Protein AF-K1TZH5-F1 (afdb_monomer_lite)

Organism: NCBI:txid408170

InterPro domains:
  IPR043743 Family of unknown function DUF5688 [PF18941] (4-174)

Radius of gyration: 18.64 Å; chains: 1; bounding box: 43×29×53 Å

Foldseek 3Di:
DDLVVVQVVLVVVLCVVPVVLVPWDWDWDWDAALVRDIFIWIWTHDPPDPDTDIHRSVVLVVVCVVPVDSVVVSVVRVVRVVPDDPCVVVQADLLECVRQLLQKAKDKDFPSSCVVCPVFFQWDDDPRIIIWIKGWDAPDPVGIDIDTQTPVSCVSNVHDSVVSVVSNVVSVVVD

Structure (mmCIF, N/CA/C/O backbone):
data_AF-K1TZH5-F1
#
_entry.id   AF-K1TZH5-F1
#
loop_
_atom_site.group_PDB
_atom_site.id
_atom_site.type_symbol
_atom_site.label_atom_id
_atom_site.label_alt_id
_atom_site.label_comp_id
_atom_site.label_asym_id
_atom_site.label_entity_id
_atom_site.label_seq_id
_atom_site.pdbx_PDB_ins_code
_atom_site.Cartn_x
_atom_site.Cartn_y
_atom_site.Cartn_z
_atom_site.occupancy
_atom_site.B_iso_or_equiv
_atom_site.auth_seq_id
_atom_site.auth_comp_id
_atom_site.auth_asym_id
_atom_site.auth_atom_id
_atom_site.pdbx_PDB_model_num
ATOM 1 N N . MET A 1 1 ? 7.599 3.602 -28.522 1.00 91.00 1 MET A N 1
ATOM 2 C CA . MET A 1 1 ? 7.288 2.243 -28.017 1.00 91.00 1 MET A CA 1
ATOM 3 C C . MET A 1 1 ? 5.887 2.302 -27.434 1.00 91.00 1 MET A C 1
ATOM 5 O O . MET A 1 1 ? 5.560 3.337 -26.862 1.00 91.00 1 MET A O 1
ATOM 9 N N . ASP A 1 2 ? 5.017 1.305 -27.608 1.00 95.75 2 ASP A N 1
ATOM 10 C CA . ASP A 1 2 ? 3.694 1.379 -26.959 1.00 95.75 2 ASP A CA 1
ATOM 11 C C . ASP A 1 2 ? 3.778 1.083 -25.443 1.00 95.75 2 ASP A C 1
ATOM 13 O O . ASP A 1 2 ? 4.807 0.637 -24.936 1.00 95.75 2 ASP A O 1
ATOM 17 N N . LYS A 1 3 ? 2.712 1.361 -24.677 1.00 95.38 3 LYS A N 1
ATOM 18 C CA . LYS A 1 3 ? 2.725 1.159 -23.214 1.00 95.38 3 LYS A CA 1
ATOM 19 C C . LYS A 1 3 ? 2.897 -0.302 -22.797 1.00 95.38 3 LYS A C 1
ATOM 21 O O . LYS A 1 3 ? 3.431 -0.559 -21.723 1.00 95.38 3 LYS A O 1
ATOM 26 N N . ARG A 1 4 ? 2.412 -1.254 -23.594 1.00 96.25 4 ARG A N 1
ATOM 27 C CA . ARG A 1 4 ? 2.545 -2.681 -23.294 1.00 96.25 4 ARG A CA 1
ATOM 28 C C . ARG A 1 4 ? 3.981 -3.127 -23.544 1.00 96.25 4 ARG A C 1
ATOM 30 O O . ARG A 1 4 ? 4.551 -3.794 -22.691 1.00 96.25 4 ARG A O 1
ATOM 37 N N . GLU A 1 5 ? 4.562 -2.725 -24.669 1.00 97.50 5 GLU A N 1
ATOM 38 C CA . GLU A 1 5 ? 5.977 -2.949 -24.975 1.00 97.50 5 GLU A CA 1
ATOM 39 C C . GLU A 1 5 ? 6.874 -2.326 -23.900 1.00 97.50 5 GLU A C 1
ATOM 41 O O . GLU A 1 5 ? 7.795 -2.977 -23.418 1.00 97.50 5 GLU A O 1
ATOM 46 N N . PHE A 1 6 ? 6.554 -1.107 -23.454 1.00 98.19 6 PHE A N 1
ATOM 47 C CA . PHE A 1 6 ? 7.285 -0.447 -22.375 1.00 98.19 6 PHE A CA 1
ATOM 48 C C . PHE A 1 6 ? 7.158 -1.169 -21.038 1.00 98.19 6 PHE A C 1
ATOM 50 O O . PHE A 1 6 ? 8.132 -1.232 -20.302 1.00 98.19 6 PHE A O 1
ATOM 57 N N . PHE A 1 7 ? 5.988 -1.720 -20.704 1.00 98.19 7 PHE A N 1
ATOM 58 C CA . PHE A 1 7 ? 5.827 -2.501 -19.477 1.00 98.19 7 PHE A CA 1
ATOM 59 C C . PHE A 1 7 ? 6.745 -3.729 -19.460 1.00 98.19 7 PHE A C 1
ATOM 61 O O . PHE A 1 7 ? 7.414 -3.970 -18.459 1.00 98.19 7 PHE A O 1
ATOM 68 N N . GLU A 1 8 ? 6.793 -4.478 -20.564 1.00 98.00 8 GLU A N 1
ATOM 69 C CA . GLU A 1 8 ? 7.665 -5.651 -20.691 1.00 98.00 8 GLU A CA 1
ATOM 70 C C . GLU A 1 8 ? 9.143 -5.241 -20.656 1.00 98.00 8 GLU A C 1
ATOM 72 O O . GLU A 1 8 ? 9.909 -5.800 -19.880 1.00 98.00 8 GLU A O 1
ATOM 77 N N . PHE A 1 9 ? 9.518 -4.204 -21.412 1.00 98.06 9 PHE A N 1
ATOM 78 C CA . PHE A 1 9 ? 10.883 -3.678 -21.425 1.00 98.06 9 PHE A CA 1
ATOM 79 C C . PHE A 1 9 ? 11.328 -3.194 -20.039 1.00 98.06 9 PHE A C 1
ATOM 81 O O . PHE A 1 9 ? 12.377 -3.591 -19.546 1.00 98.06 9 PHE A O 1
ATOM 88 N N . LEU A 1 10 ? 10.497 -2.394 -19.366 1.00 98.38 10 LEU A N 1
ATOM 89 C CA . LEU A 1 10 ? 10.766 -1.911 -18.016 1.00 98.38 10 LEU A CA 1
ATOM 90 C C . LEU A 1 10 ? 10.888 -3.068 -17.017 1.00 98.38 10 LEU A C 1
ATOM 92 O O . LEU A 1 10 ? 11.746 -3.016 -16.143 1.00 98.38 10 LEU A O 1
ATOM 96 N N . ARG A 1 11 ? 10.047 -4.106 -17.121 1.00 98.06 11 ARG A N 1
ATOM 97 C CA . ARG A 1 11 ? 10.160 -5.294 -16.263 1.00 98.06 11 ARG A CA 1
ATOM 98 C C . ARG A 1 11 ? 11.524 -5.955 -16.431 1.00 98.06 11 ARG A C 1
ATOM 100 O O . ARG A 1 11 ? 12.163 -6.258 -15.428 1.00 98.06 11 ARG A O 1
ATOM 107 N N . ASP A 1 12 ? 11.948 -6.180 -17.668 1.00 98.12 12 ASP A N 1
ATOM 108 C CA . ASP A 1 12 ? 13.197 -6.882 -17.951 1.00 98.12 12 ASP A CA 1
ATOM 109 C C . ASP A 1 12 ? 14.406 -6.065 -17.447 1.00 98.12 12 ASP A C 1
ATOM 111 O O . ASP A 1 12 ? 15.263 -6.613 -16.756 1.00 98.12 12 ASP A O 1
ATOM 115 N N . GLU A 1 13 ? 14.404 -4.741 -17.642 1.00 98.44 13 GLU A N 1
ATOM 116 C CA . GLU A 1 13 ? 15.424 -3.820 -17.105 1.00 98.44 13 GLU A CA 1
ATOM 117 C C . GLU A 1 13 ? 15.443 -3.784 -15.564 1.00 98.44 13 GLU A C 1
ATOM 119 O O . GLU A 1 13 ? 16.504 -3.721 -14.940 1.00 98.44 13 GLU A O 1
ATOM 124 N N . ILE A 1 14 ? 14.270 -3.854 -14.919 1.00 98.12 14 ILE A N 1
ATOM 125 C CA . ILE A 1 14 ? 14.165 -3.959 -13.456 1.00 98.12 14 ILE A CA 1
ATOM 126 C C . ILE A 1 14 ? 14.800 -5.260 -12.961 1.00 98.12 14 ILE A C 1
ATOM 128 O O . ILE A 1 14 ? 15.533 -5.225 -11.975 1.00 98.12 14 ILE A O 1
ATOM 132 N N . ILE A 1 15 ? 14.516 -6.390 -13.614 1.00 98.06 15 ILE A N 1
ATOM 133 C CA . ILE A 1 15 ? 15.060 -7.699 -13.227 1.00 98.06 15 ILE A CA 1
ATOM 134 C C . ILE A 1 15 ? 16.573 -7.743 -13.466 1.00 98.06 15 ILE A C 1
ATOM 136 O O . ILE A 1 15 ? 17.300 -8.258 -12.621 1.00 98.06 15 ILE A O 1
ATOM 140 N N . GLU A 1 16 ? 17.069 -7.163 -14.561 1.00 98.19 16 GLU A N 1
ATOM 141 C CA . GLU A 1 16 ? 18.510 -7.065 -14.818 1.00 98.19 16 GLU A CA 1
ATOM 142 C C . GLU A 1 16 ? 19.226 -6.247 -13.731 1.00 98.19 16 GLU A C 1
ATOM 144 O O . GLU A 1 16 ? 20.274 -6.655 -13.224 1.00 98.19 16 GLU A O 1
ATOM 149 N N . ALA A 1 17 ? 18.645 -5.115 -13.325 1.00 97.81 17 ALA A N 1
ATOM 150 C CA . ALA A 1 17 ? 19.226 -4.242 -12.309 1.00 97.81 17 ALA A CA 1
ATOM 151 C C . ALA A 1 17 ? 19.051 -4.748 -10.863 1.00 97.81 17 ALA A C 1
ATOM 153 O O . ALA A 1 17 ? 19.860 -4.408 -9.994 1.00 97.81 17 ALA A O 1
ATOM 154 N N . MET A 1 18 ? 17.994 -5.519 -10.592 1.00 96.88 18 MET A N 1
ATOM 155 C CA . MET A 1 18 ? 17.642 -6.082 -9.281 1.00 96.88 18 MET A CA 1
ATOM 156 C C . MET A 1 18 ? 17.204 -7.553 -9.437 1.00 96.88 18 MET A C 1
ATOM 158 O O . MET A 1 18 ? 16.003 -7.849 -9.388 1.00 96.88 18 MET A O 1
ATOM 162 N N . PRO A 1 19 ? 18.154 -8.495 -9.617 1.00 96.31 19 PRO A N 1
ATOM 163 C CA . PRO A 1 19 ? 17.854 -9.908 -9.877 1.00 96.31 19 PRO A CA 1
ATOM 164 C C . PRO A 1 19 ? 17.007 -10.590 -8.796 1.00 96.31 19 PRO A C 1
ATOM 166 O O . PRO A 1 19 ? 16.293 -11.552 -9.068 1.00 96.31 19 PRO A O 1
ATOM 169 N N . GLU A 1 20 ? 17.015 -10.081 -7.563 1.00 94.00 20 GLU A N 1
ATOM 170 C CA . GLU A 1 20 ? 16.142 -10.547 -6.485 1.00 94.00 20 GLU A CA 1
ATOM 171 C C . GLU A 1 20 ? 14.637 -10.369 -6.773 1.00 94.00 20 GLU A C 1
ATOM 173 O O . GLU A 1 20 ? 13.806 -10.941 -6.064 1.00 94.00 20 GLU A O 1
ATOM 178 N N . LEU A 1 21 ? 14.275 -9.587 -7.798 1.00 95.00 21 LEU A N 1
ATOM 179 C CA . LEU A 1 21 ? 12.901 -9.369 -8.251 1.00 95.00 21 LEU A CA 1
ATOM 180 C C . LEU A 1 21 ? 12.459 -10.326 -9.367 1.00 95.00 21 LEU A C 1
ATOM 182 O O . LEU A 1 21 ? 11.318 -10.223 -9.807 1.00 95.00 21 LEU A O 1
ATOM 186 N N . GLU A 1 22 ? 13.291 -11.280 -9.795 1.00 94.94 22 GLU A N 1
ATOM 187 C CA . GLU A 1 22 ? 12.959 -12.233 -10.870 1.00 94.94 22 GLU A CA 1
ATOM 188 C C . GLU A 1 22 ? 11.646 -12.998 -10.613 1.00 94.94 22 GLU A C 1
ATOM 190 O O . GLU A 1 22 ? 10.850 -13.215 -11.523 1.00 94.94 22 GLU A O 1
ATOM 195 N N . ASN A 1 23 ? 11.376 -13.349 -9.350 1.00 94.00 23 ASN A N 1
ATOM 196 C CA . ASN A 1 23 ? 10.156 -14.053 -8.937 1.00 94.00 23 ASN A CA 1
ATOM 197 C C . ASN A 1 23 ? 9.039 -13.114 -8.441 1.00 94.00 23 ASN A C 1
ATOM 199 O O . ASN A 1 23 ? 8.037 -13.579 -7.889 1.00 94.00 23 ASN A O 1
ATOM 203 N N . ALA A 1 24 ? 9.204 -11.796 -8.580 1.00 95.62 24 ALA A N 1
ATOM 204 C CA . ALA A 1 24 ? 8.178 -10.839 -8.193 1.00 95.62 24 ALA A CA 1
ATOM 205 C C . ALA A 1 24 ? 7.028 -10.823 -9.211 1.00 95.62 24 ALA A C 1
ATOM 207 O O . ALA A 1 24 ? 7.205 -11.005 -10.414 1.00 95.62 24 ALA A O 1
ATOM 208 N N . GLN A 1 25 ? 5.820 -10.550 -8.728 1.00 95.88 25 GLN A N 1
ATOM 209 C CA . GLN A 1 25 ? 4.670 -10.307 -9.582 1.00 95.88 25 GLN A CA 1
ATOM 210 C C . GLN A 1 25 ? 4.654 -8.839 -10.019 1.00 95.88 25 GLN A C 1
ATOM 212 O O . GLN A 1 25 ? 4.494 -7.939 -9.191 1.00 95.88 25 GLN A O 1
ATOM 217 N N . PHE A 1 26 ? 4.744 -8.612 -11.326 1.00 96.44 26 PHE A N 1
ATOM 218 C CA . PHE A 1 26 ? 4.615 -7.293 -11.940 1.00 96.44 26 PHE A CA 1
ATOM 219 C C . PHE A 1 26 ? 3.213 -7.123 -12.511 1.00 96.44 26 PHE A C 1
ATOM 221 O O . PHE A 1 26 ? 2.746 -7.957 -13.286 1.00 96.44 26 PHE A O 1
ATOM 228 N N . PHE A 1 27 ? 2.534 -6.038 -12.150 1.00 95.50 27 PHE A N 1
ATOM 229 C CA . PHE A 1 27 ? 1.236 -5.705 -12.731 1.00 95.50 27 PHE A CA 1
ATOM 230 C C . PHE A 1 27 ? 0.932 -4.218 -12.598 1.00 95.50 27 PHE A C 1
ATOM 232 O O . PHE A 1 27 ? 1.420 -3.539 -11.691 1.00 95.50 27 PHE A O 1
ATOM 239 N N . THR A 1 28 ? 0.077 -3.717 -13.486 1.00 96.12 28 THR A N 1
ATOM 240 C CA . THR A 1 28 ? -0.500 -2.383 -13.354 1.00 96.12 28 THR A CA 1
ATOM 241 C C . THR A 1 28 ? -1.915 -2.461 -12.790 1.00 96.12 28 THR A C 1
ATOM 243 O O . THR A 1 28 ? -2.668 -3.393 -13.071 1.00 96.12 28 THR A O 1
ATOM 246 N N . ARG A 1 29 ? -2.286 -1.482 -11.966 1.00 92.19 29 ARG A N 1
ATOM 247 C CA . ARG A 1 29 ? -3.653 -1.311 -11.460 1.00 92.19 29 ARG A CA 1
ATOM 248 C C . ARG A 1 29 ? -4.088 0.131 -11.662 1.00 92.19 29 ARG A C 1
ATOM 250 O O . ARG A 1 29 ? -3.315 1.043 -11.386 1.00 92.19 29 ARG A O 1
ATOM 257 N N . GLU A 1 30 ? -5.322 0.340 -12.103 1.00 90.62 30 GLU A N 1
ATOM 258 C CA . GLU A 1 30 ? -5.920 1.675 -12.131 1.00 90.62 30 GLU A CA 1
ATOM 259 C C . GLU A 1 30 ? -6.075 2.222 -10.701 1.00 90.62 30 GLU A C 1
ATOM 261 O O . GLU A 1 30 ? -6.636 1.562 -9.823 1.00 90.62 30 GLU A O 1
ATOM 266 N N . VAL A 1 31 ? -5.578 3.434 -10.473 1.00 85.69 31 VAL A N 1
ATOM 267 C CA . VAL A 1 31 ? -5.717 4.184 -9.226 1.00 85.69 31 VAL A CA 1
ATOM 268 C C . VAL A 1 31 ? -6.479 5.469 -9.507 1.00 85.69 31 VAL A C 1
ATOM 270 O O . VAL A 1 31 ? -6.105 6.257 -10.380 1.00 85.69 31 VAL A O 1
ATOM 273 N N . LYS A 1 32 ? -7.533 5.693 -8.723 1.00 80.38 32 LYS A N 1
ATOM 274 C CA . LYS A 1 32 ? -8.308 6.933 -8.702 1.00 80.38 32 LYS A CA 1
ATOM 275 C C . LYS A 1 32 ? -7.837 7.767 -7.514 1.00 80.38 32 LYS A C 1
ATOM 277 O O . LYS A 1 32 ? -7.685 7.248 -6.416 1.00 80.38 32 LYS A O 1
ATOM 282 N N . LYS A 1 33 ? -7.527 9.040 -7.749 1.00 73.06 33 LYS A N 1
ATOM 283 C CA . LYS A 1 33 ? -7.187 10.019 -6.704 1.00 73.06 33 LYS A CA 1
ATOM 284 C C . LYS A 1 33 ? -8.366 10.958 -6.472 1.00 73.06 33 LYS A C 1
ATOM 286 O O . LYS A 1 33 ? -9.088 11.276 -7.416 1.00 73.06 33 LYS A O 1
ATOM 291 N N . ASP A 1 34 ? -8.448 11.511 -5.264 1.00 63.62 34 ASP A N 1
ATOM 292 C CA . ASP A 1 34 ? -9.490 12.434 -4.777 1.00 63.62 34 ASP A CA 1
ATOM 293 C C . ASP A 1 34 ? -9.776 13.645 -5.694 1.00 63.62 34 ASP A C 1
ATOM 295 O O . ASP A 1 34 ? -10.820 14.279 -5.593 1.00 63.62 34 ASP A O 1
ATOM 299 N N . ASN A 1 35 ? -8.856 14.002 -6.596 1.00 64.44 35 ASN A N 1
ATOM 300 C CA . ASN A 1 35 ? -9.002 15.096 -7.562 1.00 64.44 35 ASN A CA 1
ATOM 301 C C . ASN A 1 35 ? -9.460 14.633 -8.956 1.00 64.44 35 ASN A C 1
ATOM 303 O O . ASN A 1 35 ? -9.161 15.294 -9.952 1.00 64.44 35 ASN A O 1
ATOM 307 N N . ASN A 1 36 ? -10.150 13.493 -9.033 1.00 68.12 36 ASN A N 1
ATOM 308 C CA . ASN A 1 36 ? -10.641 12.892 -10.274 1.00 68.12 36 ASN A CA 1
ATOM 309 C C . ASN A 1 36 ? -9.528 12.500 -11.267 1.00 68.12 36 ASN A C 1
ATOM 311 O O . ASN A 1 36 ? -9.788 12.287 -12.452 1.00 68.12 36 ASN A O 1
ATOM 315 N N . ARG A 1 37 ? -8.273 12.413 -10.803 1.00 78.69 37 ARG A N 1
ATOM 316 C CA . ARG A 1 37 ? -7.162 11.919 -11.620 1.00 78.69 37 ARG A CA 1
ATOM 317 C C . ARG A 1 37 ? -7.144 10.402 -11.573 1.00 78.69 37 ARG A C 1
ATOM 319 O O . ARG A 1 37 ? -7.147 9.809 -10.497 1.00 78.69 37 ARG A O 1
ATOM 326 N N . VAL A 1 38 ? -7.065 9.806 -12.753 1.00 86.12 38 VAL A N 1
ATOM 327 C CA . VAL A 1 38 ? -6.891 8.369 -12.945 1.00 86.12 38 VAL A CA 1
ATOM 328 C C . VAL A 1 38 ? -5.493 8.139 -13.501 1.00 86.12 38 VAL A C 1
ATOM 330 O O . VAL A 1 38 ? -5.072 8.850 -14.415 1.00 86.12 38 VAL A O 1
ATOM 333 N N . TYR A 1 39 ? -4.761 7.192 -12.927 1.00 90.75 39 TYR A N 1
ATOM 334 C CA . TYR A 1 39 ? -3.472 6.746 -13.448 1.00 90.75 39 TYR A CA 1
ATOM 335 C C . TYR A 1 39 ? -3.282 5.254 -13.200 1.00 90.75 39 TYR A C 1
ATOM 337 O O . TYR A 1 39 ? -3.930 4.669 -12.335 1.00 90.75 39 TYR A O 1
ATOM 345 N N . HIS A 1 40 ? -2.369 4.638 -13.936 1.00 94.75 40 HIS A N 1
ATOM 346 C CA . HIS A 1 40 ? -1.975 3.256 -13.708 1.00 94.75 40 HIS A CA 1
ATOM 347 C C . HIS A 1 40 ? -0.798 3.216 -12.742 1.00 94.75 40 HIS A C 1
ATOM 349 O O . HIS A 1 40 ? 0.234 3.845 -12.972 1.00 94.75 40 HIS A O 1
ATOM 355 N N . ALA A 1 41 ? -0.941 2.476 -11.652 1.00 95.56 41 ALA A N 1
ATOM 356 C CA . ALA A 1 41 ? 0.138 2.203 -10.725 1.00 95.56 41 ALA A CA 1
ATOM 357 C C . ALA A 1 41 ? 0.837 0.896 -11.104 1.00 95.56 41 ALA A C 1
ATOM 359 O O . ALA A 1 41 ? 0.178 -0.140 -11.181 1.00 95.56 41 ALA A O 1
ATOM 360 N N . LEU A 1 42 ? 2.150 0.937 -11.320 1.00 97.56 42 LEU A N 1
ATOM 361 C CA . LEU A 1 42 ? 3.015 -0.235 -11.392 1.00 97.56 42 LEU A CA 1
ATOM 362 C C . LEU A 1 42 ? 3.230 -0.774 -9.977 1.00 97.56 42 LEU A C 1
ATOM 364 O O . LEU A 1 42 ? 3.680 -0.041 -9.098 1.00 97.56 42 LEU A O 1
ATOM 368 N N . ASN A 1 43 ? 2.933 -2.054 -9.782 1.00 95.06 43 ASN A N 1
ATOM 369 C CA . ASN A 1 43 ? 3.149 -2.777 -8.536 1.00 95.06 43 ASN A CA 1
ATOM 370 C C . ASN A 1 43 ? 4.137 -3.917 -8.783 1.00 95.06 43 ASN A C 1
ATOM 372 O O . ASN A 1 43 ? 4.028 -4.620 -9.791 1.00 95.06 43 ASN A O 1
ATOM 376 N N . ILE A 1 44 ? 5.078 -4.090 -7.852 1.00 96.06 44 ILE A N 1
ATOM 377 C CA . ILE A 1 44 ? 6.156 -5.082 -7.941 1.00 96.06 44 ILE A CA 1
ATOM 378 C C . ILE A 1 44 ? 6.151 -5.913 -6.657 1.00 96.06 44 ILE A C 1
ATOM 380 O O . ILE A 1 44 ? 6.816 -5.588 -5.669 1.00 96.06 44 ILE A O 1
ATOM 384 N N . LYS A 1 45 ? 5.321 -6.956 -6.623 1.00 92.88 45 LYS A N 1
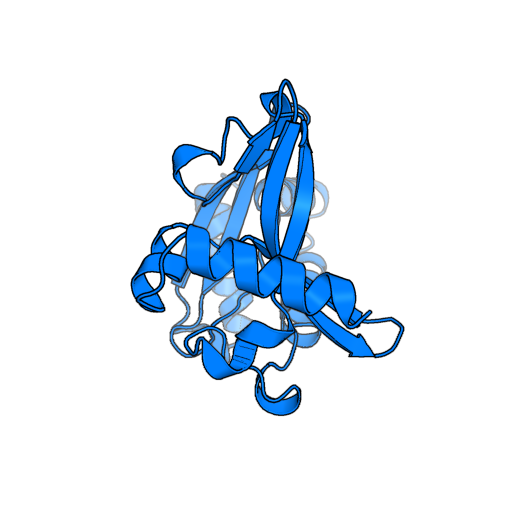ATOM 385 C CA . LYS A 1 45 ? 5.010 -7.688 -5.392 1.00 92.88 45 LYS A CA 1
ATOM 386 C C . LYS A 1 45 ? 5.887 -8.925 -5.233 1.00 92.88 45 LYS A C 1
ATOM 388 O O . LYS A 1 45 ? 5.781 -9.868 -6.010 1.00 92.88 45 LYS A O 1
ATOM 393 N N . ARG A 1 46 ? 6.683 -8.952 -4.167 1.00 91.56 46 ARG A N 1
ATOM 394 C CA . ARG A 1 46 ? 7.401 -10.146 -3.707 1.00 91.56 46 ARG A CA 1
ATOM 395 C C . ARG A 1 46 ? 6.496 -10.969 -2.776 1.00 91.56 46 ARG A C 1
ATOM 397 O O . ARG A 1 46 ? 5.957 -10.380 -1.839 1.00 91.56 46 ARG A O 1
ATOM 404 N N . PRO A 1 47 ? 6.286 -12.277 -3.009 1.00 85.62 47 PRO A N 1
ATOM 405 C CA . PRO A 1 47 ? 5.405 -13.107 -2.177 1.00 85.62 47 PRO A CA 1
ATOM 406 C C . PRO A 1 47 ? 5.743 -13.108 -0.678 1.00 85.62 47 PRO A C 1
ATOM 408 O O . PRO A 1 47 ? 4.856 -13.242 0.159 1.00 85.62 47 PRO A O 1
ATOM 411 N N . GLU A 1 48 ? 7.018 -12.954 -0.345 1.00 85.94 48 GLU A N 1
ATOM 412 C CA . GLU A 1 48 ? 7.566 -12.958 1.010 1.00 85.94 48 GLU A CA 1
ATOM 413 C C . GLU A 1 48 ? 7.487 -11.601 1.724 1.00 85.94 48 GLU A C 1
ATOM 415 O O . GLU A 1 48 ? 7.740 -11.537 2.927 1.00 85.94 48 GLU A O 1
ATOM 420 N N . LEU A 1 49 ? 7.160 -10.517 1.010 1.00 85.31 49 LEU A N 1
ATOM 421 C CA . LEU A 1 49 ? 7.036 -9.184 1.593 1.00 85.31 49 LEU A CA 1
ATOM 422 C C . LEU A 1 49 ? 5.566 -8.796 1.756 1.00 85.31 49 LEU A C 1
ATOM 424 O O . LEU A 1 49 ? 4.776 -8.844 0.814 1.00 85.31 49 LEU A O 1
ATOM 428 N N . SER A 1 50 ? 5.213 -8.317 2.949 1.00 85.12 50 SER A N 1
ATOM 429 C CA . SER A 1 50 ? 3.874 -7.777 3.227 1.00 85.12 50 SER A CA 1
ATOM 430 C C . SER A 1 50 ? 3.625 -6.416 2.569 1.00 85.12 50 SER A C 1
ATOM 432 O O . SER A 1 50 ? 2.480 -5.983 2.462 1.00 85.12 50 SER A O 1
ATOM 434 N N . ILE A 1 51 ? 4.686 -5.732 2.140 1.00 88.12 51 ILE A N 1
ATOM 435 C CA . ILE A 1 51 ? 4.644 -4.401 1.535 1.00 88.12 51 ILE A CA 1
ATOM 436 C C . ILE A 1 51 ? 5.488 -4.367 0.265 1.00 88.12 51 ILE A C 1
ATOM 438 O O . ILE A 1 51 ? 6.437 -5.132 0.103 1.00 88.12 51 ILE A O 1
ATOM 442 N N . SER A 1 52 ? 5.125 -3.468 -0.639 1.00 89.19 52 SER A N 1
ATOM 443 C CA . SER A 1 52 ? 5.798 -3.269 -1.915 1.00 89.19 52 SER A CA 1
ATOM 444 C C . SER A 1 52 ? 5.637 -1.807 -2.331 1.00 89.19 52 SER A C 1
ATOM 446 O O . SER A 1 52 ? 4.587 -1.214 -2.047 1.00 89.19 52 SER A O 1
ATOM 448 N N . PRO A 1 53 ? 6.648 -1.202 -2.977 1.00 89.38 53 PRO A N 1
ATOM 449 C CA . PRO A 1 53 ? 6.509 0.139 -3.504 1.00 89.38 53 PRO A CA 1
ATOM 450 C C . PRO A 1 53 ? 5.567 0.135 -4.716 1.00 89.38 53 PRO A C 1
ATOM 452 O O . PRO A 1 53 ? 5.461 -0.839 -5.464 1.00 89.38 53 PRO A O 1
ATOM 455 N N . SER A 1 54 ? 4.883 1.258 -4.918 1.00 9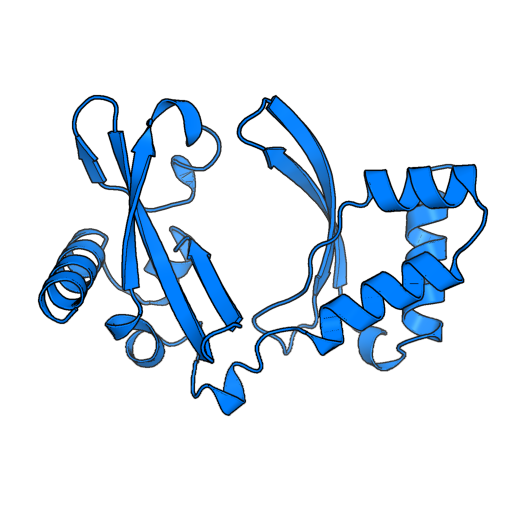1.06 54 SER A N 1
ATOM 456 C CA . SER A 1 54 ? 3.974 1.455 -6.045 1.00 91.06 54 SER A CA 1
ATOM 457 C C . SER A 1 54 ? 4.345 2.733 -6.782 1.00 91.06 54 SER A C 1
ATOM 459 O O . SER A 1 54 ? 4.538 3.781 -6.161 1.00 91.06 54 SER A O 1
ATOM 461 N N . TYR A 1 55 ? 4.444 2.658 -8.106 1.00 95.38 55 TYR A N 1
ATOM 462 C CA . TYR A 1 55 ? 4.936 3.756 -8.941 1.00 95.38 55 TYR A CA 1
ATOM 463 C C . TYR A 1 55 ? 3.871 4.184 -9.938 1.00 95.38 55 TYR A C 1
ATOM 465 O O . TYR A 1 55 ? 3.121 3.359 -10.444 1.00 95.38 55 TYR A O 1
ATOM 473 N N . ASN A 1 56 ? 3.804 5.469 -10.276 1.00 95.56 56 ASN A N 1
ATOM 474 C CA . ASN A 1 56 ? 2.917 5.928 -11.343 1.00 95.56 56 ASN A CA 1
ATOM 475 C C . ASN A 1 56 ? 3.478 5.495 -12.708 1.00 95.56 56 ASN A C 1
ATOM 477 O O . ASN A 1 56 ? 4.351 6.162 -13.259 1.00 95.56 56 ASN A O 1
ATOM 481 N N . PHE A 1 57 ? 2.962 4.392 -13.247 1.00 97.88 57 PHE A N 1
ATOM 482 C CA . PHE A 1 57 ? 3.396 3.802 -14.511 1.00 97.88 57 PHE A CA 1
ATOM 483 C C . PHE A 1 57 ? 3.242 4.772 -15.683 1.00 97.88 57 PHE A C 1
ATOM 485 O O . PHE A 1 57 ? 4.135 4.879 -16.518 1.00 97.88 57 PHE A O 1
ATOM 492 N N . ASP A 1 58 ? 2.141 5.528 -15.713 1.00 96.50 58 ASP A N 1
ATOM 493 C CA . ASP A 1 58 ? 1.898 6.508 -16.770 1.00 96.50 58 ASP A CA 1
ATOM 494 C C . ASP A 1 58 ? 2.964 7.613 -16.761 1.00 96.50 58 ASP A C 1
ATOM 496 O O . ASP A 1 58 ? 3.410 8.055 -17.818 1.00 96.50 58 ASP A O 1
ATOM 500 N N . SER A 1 59 ? 3.415 8.033 -15.575 1.00 96.31 59 SER A N 1
ATOM 501 C CA . SER A 1 59 ? 4.522 8.983 -15.440 1.00 96.31 59 SER A CA 1
ATOM 502 C C . SER A 1 59 ? 5.863 8.393 -15.871 1.00 96.31 59 SER A C 1
ATOM 504 O O . SER A 1 59 ? 6.605 9.088 -16.557 1.00 96.31 59 SER A O 1
ATOM 506 N N . LEU A 1 60 ? 6.161 7.138 -15.514 1.00 97.94 60 LEU A N 1
ATOM 507 C CA . LEU A 1 60 ? 7.396 6.469 -15.946 1.00 97.94 60 LEU A CA 1
ATOM 508 C C . LEU A 1 60 ? 7.462 6.357 -17.474 1.00 97.94 60 LEU A C 1
ATOM 510 O O . LEU A 1 60 ? 8.477 6.697 -18.073 1.00 97.94 60 LEU A O 1
ATOM 514 N N . TYR A 1 61 ? 6.357 5.950 -18.102 1.00 98.12 61 TYR A N 1
ATOM 515 C CA . TYR A 1 61 ? 6.254 5.854 -19.557 1.00 98.12 61 TYR A CA 1
ATOM 516 C C . TYR A 1 61 ? 6.466 7.207 -20.241 1.00 98.12 61 TYR A C 1
ATOM 518 O O . TYR A 1 61 ? 7.273 7.322 -21.160 1.00 98.12 61 TYR A O 1
ATOM 526 N N . ASN A 1 62 ? 5.777 8.251 -19.769 1.00 97.06 62 ASN A N 1
ATOM 527 C CA . ASN A 1 62 ? 5.907 9.590 -20.343 1.00 97.06 62 ASN A CA 1
ATOM 528 C C . ASN A 1 62 ? 7.322 10.159 -20.175 1.00 97.06 62 ASN A C 1
ATOM 530 O O . ASN A 1 62 ? 7.798 10.880 -21.051 1.00 97.06 62 ASN A O 1
ATOM 534 N N . GLU A 1 63 ? 7.984 9.862 -19.055 1.00 97.31 63 GLU A N 1
ATOM 535 C CA . GLU A 1 63 ? 9.367 10.272 -18.827 1.00 97.31 63 GLU A CA 1
ATOM 536 C C . GLU A 1 63 ? 10.311 9.567 -19.802 1.00 97.31 63 GLU A C 1
ATOM 538 O O . GLU A 1 63 ? 11.098 10.239 -20.466 1.00 97.31 63 GLU A O 1
ATOM 543 N N . TYR A 1 64 ? 10.166 8.250 -19.968 1.00 97.94 64 TYR A N 1
ATOM 544 C CA . TYR A 1 64 ? 10.964 7.481 -20.919 1.00 97.94 64 TYR A CA 1
ATOM 545 C C . TYR A 1 64 ? 10.767 7.951 -22.364 1.00 97.94 64 TYR A C 1
ATOM 547 O O . TYR A 1 64 ? 11.744 8.186 -23.064 1.00 97.94 64 TYR A O 1
ATOM 555 N N . GLU A 1 65 ? 9.530 8.163 -22.817 1.00 97.56 65 GLU A N 1
ATOM 556 C CA . GLU A 1 65 ? 9.271 8.659 -24.180 1.00 97.56 65 GLU A CA 1
ATOM 557 C C . GLU A 1 65 ? 9.862 10.063 -24.409 1.00 97.56 65 GLU A C 1
ATOM 559 O O . GLU A 1 65 ? 10.211 10.421 -25.535 1.00 97.56 65 GLU A O 1
ATOM 564 N N . ARG A 1 66 ? 10.012 10.865 -23.346 1.00 97.31 66 ARG A N 1
ATOM 565 C CA . ARG A 1 66 ? 10.598 12.209 -23.417 1.00 97.31 66 ARG A CA 1
ATOM 566 C C . ARG A 1 66 ? 12.127 12.200 -23.411 1.00 97.31 66 ARG A C 1
ATOM 568 O O . ARG A 1 66 ? 12.725 13.049 -24.071 1.00 97.31 66 ARG A O 1
ATOM 575 N N . THR A 1 67 ? 12.757 11.332 -22.621 1.00 97.62 67 THR A N 1
ATOM 576 C CA . THR A 1 67 ? 14.207 11.387 -22.350 1.00 97.62 67 THR A CA 1
ATOM 577 C C . THR A 1 67 ? 14.991 10.206 -22.907 1.00 97.62 67 THR A C 1
ATOM 579 O O . THR A 1 67 ? 16.188 10.341 -23.146 1.00 97.62 67 THR A O 1
ATOM 582 N N . GLY A 1 68 ? 14.345 9.056 -23.092 1.00 96.56 68 GLY A N 1
ATOM 583 C CA . GLY A 1 68 ? 14.987 7.769 -23.354 1.00 96.56 68 GLY A CA 1
ATOM 584 C C . GLY A 1 68 ? 15.809 7.230 -22.176 1.00 96.56 68 GLY A C 1
ATOM 585 O O . GLY A 1 68 ? 16.514 6.237 -22.337 1.00 96.56 68 GLY A O 1
ATOM 586 N N . ASP A 1 69 ? 15.756 7.870 -21.003 1.00 96.75 69 ASP A N 1
ATOM 587 C CA . ASP A 1 69 ? 16.635 7.569 -19.872 1.00 96.75 69 ASP A CA 1
ATOM 588 C C . ASP A 1 69 ? 16.031 6.502 -18.948 1.00 96.75 69 ASP A C 1
ATOM 590 O O . ASP A 1 69 ? 15.339 6.799 -17.970 1.00 96.75 69 ASP A O 1
ATOM 594 N N . MET A 1 70 ? 16.316 5.237 -19.264 1.00 97.69 70 MET A N 1
ATOM 595 C CA . MET A 1 70 ? 15.929 4.106 -18.418 1.00 97.69 70 MET A CA 1
ATOM 596 C C . MET A 1 70 ? 16.700 4.084 -17.089 1.00 97.69 70 MET A C 1
ATOM 598 O O . MET A 1 70 ? 16.144 3.701 -16.062 1.00 97.69 70 MET A O 1
ATOM 602 N N . TYR A 1 71 ? 17.946 4.565 -17.056 1.00 97.69 71 TYR A N 1
ATOM 603 C CA . TYR A 1 71 ? 18.777 4.533 -15.851 1.00 97.69 71 TYR A CA 1
ATOM 604 C C . TYR A 1 71 ? 18.160 5.347 -14.706 1.00 97.69 71 TYR A C 1
ATOM 606 O O . TYR A 1 71 ? 18.125 4.890 -13.558 1.00 97.69 71 TYR A O 1
ATOM 614 N N . THR A 1 72 ? 17.623 6.532 -15.010 1.00 97.44 72 THR A N 1
ATOM 615 C CA . THR A 1 72 ? 16.918 7.360 -14.018 1.00 97.44 72 THR A CA 1
ATOM 616 C C . THR A 1 72 ? 15.654 6.667 -13.498 1.00 97.44 72 THR A C 1
ATOM 618 O O . THR A 1 72 ? 15.390 6.692 -12.293 1.00 97.44 72 THR A O 1
ATOM 621 N N . ILE A 1 73 ? 14.895 5.995 -14.370 1.00 98.38 73 ILE A N 1
ATOM 622 C CA . ILE A 1 73 ? 13.694 5.238 -13.983 1.00 98.38 73 ILE A CA 1
ATOM 623 C C . ILE A 1 73 ? 14.059 4.066 -13.064 1.00 98.38 73 ILE A C 1
ATOM 625 O O . ILE A 1 73 ? 13.461 3.914 -11.999 1.00 98.38 73 ILE A O 1
ATOM 629 N N . ILE A 1 74 ? 15.073 3.278 -13.420 1.00 98.31 74 ILE A N 1
ATOM 630 C CA . ILE A 1 74 ? 15.550 2.158 -12.600 1.00 98.31 74 ILE A CA 1
ATOM 631 C C . ILE A 1 74 ? 16.088 2.646 -11.252 1.00 98.31 74 ILE A C 1
ATOM 633 O O . ILE A 1 74 ? 15.778 2.056 -10.216 1.00 98.31 74 ILE A O 1
ATOM 637 N N . SER A 1 75 ? 16.822 3.761 -11.235 1.00 97.69 75 SER A N 1
ATOM 638 C CA . SER A 1 75 ? 17.327 4.370 -9.998 1.00 97.69 75 SER A CA 1
ATOM 639 C C . SER A 1 75 ? 16.193 4.791 -9.057 1.00 97.69 75 SER A C 1
ATOM 641 O O . SER A 1 75 ? 16.268 4.547 -7.851 1.00 97.69 75 SER A O 1
ATOM 643 N N . LEU A 1 76 ? 15.111 5.367 -9.596 1.00 97.38 76 LEU A N 1
ATOM 644 C CA . LEU A 1 76 ? 13.907 5.696 -8.828 1.00 97.38 76 LEU A CA 1
ATOM 645 C C . LEU A 1 76 ? 13.253 4.440 -8.238 1.00 97.38 76 LEU A C 1
ATOM 647 O O . LEU A 1 76 ? 12.844 4.441 -7.075 1.00 97.38 76 LEU A O 1
ATOM 651 N N . ILE A 1 77 ? 13.157 3.366 -9.024 1.00 97.00 77 ILE A N 1
ATOM 652 C CA . ILE A 1 77 ? 12.559 2.112 -8.562 1.00 97.00 77 ILE A CA 1
ATOM 653 C C . ILE A 1 77 ? 13.399 1.513 -7.436 1.00 97.00 77 ILE A C 1
ATOM 655 O O . ILE A 1 77 ? 12.864 1.260 -6.357 1.00 97.00 77 ILE A O 1
ATOM 659 N N . LYS A 1 78 ? 14.713 1.387 -7.631 1.00 96.06 78 LYS A N 1
ATOM 660 C CA . LYS A 1 78 ? 15.638 0.888 -6.609 1.00 96.06 78 LYS A CA 1
ATOM 661 C C . LYS A 1 78 ? 15.538 1.683 -5.308 1.00 96.06 78 LYS A C 1
ATOM 663 O O . LYS A 1 78 ? 15.377 1.096 -4.241 1.00 96.06 78 LYS A O 1
ATOM 668 N N . SER A 1 79 ? 15.522 3.013 -5.409 1.00 95.25 79 SER A N 1
ATOM 669 C CA . SER A 1 79 ? 15.349 3.891 -4.250 1.00 95.25 79 SER A CA 1
ATOM 670 C C . SER A 1 79 ? 14.051 3.595 -3.490 1.00 95.25 79 SER A C 1
ATOM 672 O O . SER A 1 79 ? 14.053 3.557 -2.262 1.00 95.25 79 SER A O 1
ATOM 674 N N . GLY A 1 80 ? 12.950 3.312 -4.192 1.00 92.56 80 GLY A N 1
ATOM 675 C CA . GLY A 1 80 ? 11.688 2.933 -3.553 1.00 92.56 80 GLY A CA 1
ATOM 676 C C . GLY A 1 80 ? 11.781 1.648 -2.722 1.00 92.56 80 GLY A C 1
ATOM 677 O O . GLY A 1 80 ? 11.178 1.586 -1.655 1.00 92.56 80 GLY A O 1
ATOM 678 N N . PHE A 1 81 ? 12.561 0.655 -3.162 1.00 91.94 81 PHE A N 1
ATOM 679 C CA . PHE A 1 81 ? 12.805 -0.564 -2.384 1.00 91.94 81 PHE A CA 1
ATOM 680 C C . PHE A 1 81 ? 13.732 -0.325 -1.186 1.00 91.94 81 PHE A C 1
ATOM 682 O O . PHE A 1 81 ? 13.476 -0.858 -0.109 1.00 91.94 81 PHE A O 1
ATOM 689 N N . GLU A 1 82 ? 14.772 0.496 -1.351 1.00 90.50 82 GLU A N 1
ATOM 690 C CA . GLU A 1 82 ? 15.731 0.835 -0.287 1.00 90.50 82 GLU A CA 1
ATOM 691 C C . GLU A 1 82 ? 15.086 1.607 0.875 1.00 90.50 82 GLU A C 1
ATOM 693 O O . GLU A 1 82 ? 15.486 1.434 2.025 1.00 90.50 82 GLU A O 1
ATOM 698 N N . HIS A 1 83 ? 14.072 2.429 0.586 1.00 87.88 83 HIS A N 1
ATOM 699 C CA . HIS A 1 83 ? 13.380 3.264 1.576 1.00 87.88 83 HIS A CA 1
ATOM 700 C C . HIS A 1 83 ? 12.067 2.655 2.089 1.00 87.88 83 HIS A C 1
ATOM 702 O O . HIS A 1 83 ? 11.295 3.334 2.769 1.00 87.88 83 HIS A O 1
ATOM 708 N N . MET A 1 84 ? 11.775 1.388 1.775 1.00 88.19 84 MET A N 1
ATOM 709 C CA . MET A 1 84 ? 10.629 0.714 2.382 1.00 88.19 84 MET A CA 1
ATOM 710 C C . MET A 1 84 ? 10.817 0.552 3.896 1.00 88.19 84 MET A C 1
ATOM 712 O O . MET A 1 84 ? 11.933 0.291 4.355 1.00 88.19 84 MET A O 1
ATOM 716 N N . PRO A 1 85 ? 9.730 0.612 4.689 1.00 87.50 85 PRO A N 1
ATOM 717 C CA . PRO A 1 85 ? 9.826 0.324 6.109 1.00 87.50 85 PRO A CA 1
ATOM 718 C C . PRO A 1 85 ? 10.283 -1.118 6.325 1.00 87.50 85 PRO A C 1
ATOM 720 O O . PRO A 1 85 ? 9.658 -2.071 5.854 1.00 87.50 85 PRO A O 1
ATOM 723 N N . ASN A 1 86 ? 11.353 -1.295 7.098 1.00 87.12 86 ASN A N 1
ATOM 724 C CA . ASN A 1 86 ? 11.758 -2.616 7.553 1.00 87.12 86 ASN A CA 1
ATOM 725 C C . ASN A 1 86 ? 10.854 -3.046 8.717 1.00 87.12 86 ASN A C 1
ATOM 727 O O . ASN A 1 86 ? 11.185 -2.859 9.887 1.00 87.12 86 ASN A O 1
ATOM 731 N N . LEU A 1 87 ? 9.697 -3.626 8.389 1.00 89.00 87 LEU A N 1
ATOM 732 C CA . LEU A 1 87 ? 8.694 -4.029 9.380 1.00 89.00 87 LEU A CA 1
ATOM 733 C C . LEU A 1 87 ? 9.263 -4.987 10.439 1.00 89.00 87 LEU A C 1
ATOM 735 O O . LEU A 1 87 ? 8.864 -4.925 11.597 1.00 89.00 87 LEU A O 1
ATOM 739 N N . ARG A 1 88 ? 10.252 -5.817 10.079 1.00 86.75 88 ARG A N 1
ATOM 740 C CA . ARG A 1 88 ? 10.923 -6.720 11.022 1.00 86.75 88 ARG A CA 1
ATOM 741 C C . ARG A 1 88 ? 11.757 -5.960 12.053 1.00 86.75 88 ARG A C 1
ATOM 743 O O . ARG A 1 88 ? 11.681 -6.287 13.231 1.00 86.75 88 ARG A O 1
ATOM 750 N N . GLU A 1 89 ? 12.533 -4.961 11.632 1.00 87.75 89 GLU A N 1
ATOM 751 C CA . GLU A 1 89 ? 13.269 -4.077 12.556 1.00 87.75 89 GLU A CA 1
ATOM 752 C C . GLU A 1 89 ? 12.323 -3.286 13.463 1.00 87.75 89 GLU A C 1
ATOM 754 O O . GLU A 1 89 ? 12.650 -3.024 14.616 1.00 87.75 89 GLU A O 1
ATOM 759 N N . MET A 1 90 ? 11.141 -2.939 12.952 1.00 88.12 90 MET A N 1
ATOM 760 C CA . MET A 1 90 ? 10.107 -2.225 13.701 1.00 88.12 90 MET A CA 1
ATOM 761 C C . MET A 1 90 ? 9.275 -3.141 14.612 1.00 88.12 90 MET A C 1
ATOM 763 O O . MET A 1 90 ? 8.416 -2.643 15.331 1.00 88.12 90 MET A O 1
ATOM 767 N N . ASN A 1 91 ? 9.518 -4.458 14.592 1.00 89.25 91 ASN A N 1
ATOM 768 C CA . ASN A 1 91 ? 8.713 -5.468 15.283 1.00 89.25 91 ASN A CA 1
ATOM 769 C C . ASN A 1 91 ? 7.211 -5.388 14.933 1.00 89.25 91 ASN A C 1
ATOM 771 O O . ASN A 1 91 ? 6.350 -5.540 15.795 1.00 89.25 91 ASN A O 1
ATOM 775 N N . ILE A 1 92 ? 6.912 -5.130 13.657 1.00 91.06 92 ILE A N 1
ATOM 776 C CA . ILE A 1 92 ? 5.559 -5.025 13.110 1.00 91.06 92 ILE A CA 1
ATOM 777 C C . ILE A 1 92 ? 5.285 -6.226 12.211 1.00 91.06 92 ILE A C 1
ATOM 779 O O . ILE A 1 92 ? 5.973 -6.459 11.215 1.00 91.06 92 ILE A O 1
ATOM 783 N N . ASN A 1 93 ? 4.216 -6.948 12.514 1.00 92.31 93 ASN A N 1
ATOM 784 C CA . ASN A 1 93 ? 3.640 -7.966 11.658 1.00 92.31 93 ASN A CA 1
ATOM 785 C C . ASN A 1 93 ? 2.234 -7.534 11.231 1.00 92.31 93 ASN A C 1
ATOM 787 O O . ASN A 1 93 ? 1.275 -7.669 11.979 1.00 92.31 93 ASN A O 1
ATOM 791 N N . LEU A 1 94 ? 2.099 -7.057 9.991 1.00 91.50 94 LEU A N 1
ATOM 792 C CA . LEU A 1 94 ? 0.812 -6.606 9.447 1.00 91.50 94 LEU A CA 1
ATOM 793 C C . LEU A 1 94 ? -0.246 -7.718 9.343 1.00 91.50 94 LEU A C 1
ATOM 795 O O . LEU A 1 94 ? -1.416 -7.406 9.155 1.00 91.50 94 LEU A O 1
ATOM 799 N N . ASN A 1 95 ? 0.132 -8.993 9.448 1.00 90.00 95 ASN A N 1
ATOM 800 C CA . ASN A 1 95 ? -0.811 -10.115 9.422 1.00 90.00 95 ASN A CA 1
ATOM 801 C C . ASN A 1 95 ? -1.264 -10.547 10.826 1.00 90.00 95 ASN A C 1
ATOM 803 O O . ASN A 1 95 ? -2.038 -11.491 10.944 1.00 90.00 95 ASN A O 1
ATOM 807 N N . ASP A 1 96 ? -0.772 -9.888 11.873 1.00 93.88 96 ASP A N 1
ATOM 808 C CA . ASP A 1 96 ? -1.062 -10.210 13.265 1.00 93.88 96 ASP A CA 1
ATOM 809 C C . ASP A 1 96 ? -1.696 -9.000 13.951 1.00 93.88 96 ASP A C 1
ATOM 811 O O . ASP A 1 96 ? -1.073 -7.944 14.079 1.00 93.88 96 ASP A O 1
ATOM 815 N N . TYR A 1 97 ? -2.946 -9.158 14.382 1.00 96.06 97 TYR A N 1
ATOM 816 C CA . TYR A 1 97 ? -3.704 -8.094 15.029 1.00 96.06 97 TYR A CA 1
ATOM 817 C C . TYR A 1 97 ? -3.013 -7.586 16.298 1.00 96.06 97 TYR A C 1
ATOM 819 O O . TYR A 1 97 ? -2.902 -6.374 16.491 1.00 96.06 97 TYR A O 1
ATOM 827 N N . ASP A 1 98 ? -2.487 -8.488 17.130 1.00 95.50 98 ASP A N 1
ATOM 828 C CA . ASP A 1 98 ? -1.839 -8.101 18.385 1.00 95.50 98 ASP A CA 1
ATOM 829 C C . ASP A 1 98 ? -0.569 -7.284 18.136 1.00 95.50 98 ASP A C 1
ATOM 831 O O . ASP A 1 98 ? -0.236 -6.399 18.923 1.00 95.50 98 ASP A O 1
ATOM 835 N N . SER A 1 99 ? 0.096 -7.505 17.000 1.00 94.88 99 SER A N 1
ATOM 836 C CA . SER A 1 99 ? 1.260 -6.717 16.602 1.00 94.88 99 SER A CA 1
ATOM 837 C C . SER A 1 99 ? 0.920 -5.284 16.183 1.00 94.88 99 SER A C 1
ATOM 839 O O . SER A 1 99 ? 1.816 -4.442 16.212 1.00 94.88 99 SER A O 1
ATOM 841 N N . ILE A 1 100 ? -0.312 -5.004 15.743 1.00 94.88 100 ILE A N 1
ATOM 842 C CA . ILE A 1 100 ? -0.689 -3.701 15.169 1.00 94.88 100 ILE A CA 1
ATOM 843 C C . ILE A 1 100 ? -1.738 -2.944 15.980 1.00 94.88 100 ILE A C 1
ATOM 845 O O . ILE A 1 100 ? -1.984 -1.772 15.694 1.00 94.88 100 ILE A O 1
ATOM 849 N N . ARG A 1 101 ? -2.377 -3.578 16.970 1.00 96.00 101 ARG A N 1
ATOM 850 C CA . ARG A 1 101 ? -3.562 -3.028 17.647 1.00 96.00 101 ARG A CA 1
ATOM 851 C C . ARG A 1 101 ? -3.323 -1.675 18.306 1.00 96.00 101 ARG A C 1
ATOM 853 O O . ARG A 1 101 ? -4.192 -0.815 18.218 1.00 96.00 101 ARG A O 1
ATOM 860 N N . ASP A 1 102 ? -2.140 -1.446 18.872 1.00 95.12 102 ASP A N 1
ATOM 861 C CA . ASP A 1 102 ? -1.770 -0.180 19.524 1.00 95.12 102 ASP A CA 1
ATOM 862 C C . ASP A 1 102 ? -1.436 0.939 18.514 1.00 95.12 102 ASP A C 1
ATOM 864 O O . ASP A 1 102 ? -1.352 2.115 18.864 1.00 95.12 102 ASP A O 1
ATOM 868 N N . ASN A 1 103 ? -1.292 0.588 17.234 1.00 95.06 103 ASN A N 1
ATOM 869 C CA . ASN A 1 103 ? -1.027 1.499 16.121 1.00 95.06 103 ASN A CA 1
ATOM 870 C C . ASN A 1 103 ? -2.297 1.881 15.346 1.00 95.06 103 ASN A C 1
ATOM 872 O O . ASN A 1 103 ? -2.235 2.662 14.391 1.00 95.06 103 ASN A O 1
ATOM 876 N N . ILE A 1 104 ? -3.454 1.340 15.734 1.00 96.94 104 ILE A N 1
ATOM 877 C CA . ILE A 1 104 ? -4.732 1.633 15.090 1.00 96.94 104 ILE A CA 1
ATOM 878 C C . ILE A 1 104 ? -5.193 3.029 15.490 1.00 96.94 104 ILE A C 1
ATOM 880 O O . ILE A 1 104 ? -5.293 3.368 16.667 1.00 96.94 104 ILE A O 1
ATOM 884 N N . THR A 1 105 ? -5.520 3.840 14.495 1.00 96.81 105 THR A N 1
ATOM 885 C CA . THR A 1 105 ? -6.065 5.182 14.685 1.00 96.81 105 THR A CA 1
ATOM 886 C C . THR A 1 105 ? -7.202 5.428 13.706 1.00 96.81 105 THR A C 1
ATOM 888 O O . THR A 1 105 ? -7.372 4.708 12.718 1.00 96.81 105 THR A O 1
ATOM 891 N N . MET A 1 106 ? -7.987 6.467 13.973 1.00 96.06 106 MET A N 1
ATOM 892 C CA . MET A 1 106 ? -9.070 6.891 13.098 1.00 96.06 106 MET A CA 1
ATOM 893 C C . MET A 1 106 ? -8.735 8.230 12.445 1.00 96.06 106 MET A C 1
ATOM 895 O O . MET A 1 106 ? -8.117 9.108 13.047 1.00 96.06 106 MET A O 1
ATOM 899 N N . VAL A 1 107 ? -9.145 8.397 11.192 1.00 94.50 107 VAL A N 1
ATOM 900 C CA . VAL A 1 107 ? -8.994 9.639 10.447 1.00 94.50 107 VAL A CA 1
ATOM 901 C C . VAL A 1 107 ? -10.325 10.064 9.842 1.00 94.50 107 VAL A C 1
ATOM 903 O O . VAL A 1 107 ? -10.986 9.292 9.155 1.00 94.50 107 VAL A O 1
ATOM 906 N N . VAL A 1 108 ? -10.713 11.315 10.090 1.00 94.94 108 VAL A N 1
ATOM 907 C CA . VAL A 1 108 ? -11.968 11.876 9.578 1.00 94.94 108 VAL A CA 1
ATOM 908 C C . VAL A 1 108 ? -11.763 12.453 8.177 1.00 94.94 108 VAL A C 1
ATOM 910 O O . VAL A 1 108 ? -10.780 13.159 7.907 1.00 94.94 108 VAL A O 1
ATOM 913 N N . ARG A 1 109 ? -12.691 12.142 7.271 1.00 92.81 109 ARG A N 1
ATOM 914 C CA . ARG A 1 109 ? -12.739 12.620 5.884 1.00 92.81 109 ARG A CA 1
ATOM 915 C C . ARG A 1 109 ? -14.174 12.945 5.487 1.00 92.81 109 ARG A C 1
ATOM 917 O O . ARG A 1 109 ? -15.112 12.406 6.064 1.00 92.81 109 ARG A O 1
ATOM 924 N N . SER A 1 110 ? -14.347 13.824 4.505 1.00 92.75 110 SER A N 1
ATOM 925 C CA . SER A 1 110 ? -15.655 14.046 3.883 1.00 92.75 110 SER A CA 1
ATOM 926 C C . SER A 1 110 ? -16.075 12.795 3.105 1.00 92.75 110 SER A C 1
ATOM 928 O O . SER A 1 110 ? -15.255 12.201 2.404 1.00 92.75 110 SER A O 1
ATOM 930 N N . LYS A 1 111 ? -17.337 12.379 3.242 1.00 91.44 111 LYS A N 1
ATOM 931 C CA . LYS A 1 111 ? -17.880 11.145 2.655 1.00 91.44 111 LYS A CA 1
ATOM 932 C C . LYS A 1 111 ? -17.777 11.130 1.129 1.00 91.44 111 LYS A C 1
ATOM 934 O O . LYS A 1 111 ? -17.427 10.109 0.544 1.00 91.44 111 LYS A O 1
ATOM 939 N N . ASP A 1 112 ? -18.037 12.271 0.495 1.00 89.75 112 ASP A N 1
ATOM 940 C CA . ASP A 1 112 ? -17.942 12.473 -0.955 1.00 89.75 112 ASP A CA 1
ATOM 941 C C . ASP A 1 112 ? -16.548 12.139 -1.516 1.00 89.75 112 ASP A C 1
ATOM 943 O O . ASP A 1 112 ? -16.438 11.629 -2.629 1.00 89.75 112 ASP A O 1
ATOM 947 N N . ARG A 1 113 ? -15.492 12.352 -0.722 1.00 86.06 113 ARG A N 1
ATOM 948 C CA . ARG A 1 113 ? -14.094 12.079 -1.087 1.00 86.06 113 ARG A CA 1
ATOM 949 C C . ARG A 1 113 ? -13.649 10.632 -0.904 1.00 86.06 113 ARG A C 1
ATOM 951 O O . ARG A 1 113 ? -12.511 10.329 -1.230 1.00 86.06 113 ARG A O 1
ATOM 958 N N . CYS A 1 114 ? -14.495 9.762 -0.360 1.00 87.69 114 CYS A N 1
ATOM 959 C CA . CYS A 1 114 ? -14.133 8.368 -0.084 1.00 87.69 114 CYS A CA 1
ATOM 960 C C . CYS A 1 114 ? -15.029 7.362 -0.812 1.00 87.69 114 CYS A C 1
ATOM 962 O O . CYS A 1 114 ? -14.938 6.159 -0.564 1.00 87.69 114 CYS A O 1
ATOM 964 N N . MET A 1 115 ? -15.908 7.839 -1.697 1.00 85.25 115 MET A N 1
ATOM 965 C CA . MET A 1 115 ? -16.886 7.018 -2.420 1.00 85.25 115 MET A CA 1
ATOM 966 C C . MET A 1 115 ? -16.256 5.897 -3.256 1.00 85.25 115 MET A C 1
ATOM 968 O O . MET A 1 115 ? -16.924 4.912 -3.560 1.00 85.25 115 MET A O 1
ATOM 972 N N . ASP A 1 116 ? -14.988 6.038 -3.627 1.00 82.50 116 ASP A N 1
ATOM 973 C CA . ASP A 1 116 ? -14.206 5.049 -4.362 1.00 82.50 116 ASP A CA 1
ATOM 974 C C . ASP A 1 116 ? -13.724 3.875 -3.495 1.00 82.50 116 ASP A C 1
ATOM 976 O O . ASP A 1 116 ? -13.473 2.807 -4.046 1.00 82.50 116 ASP A O 1
ATOM 980 N N . ILE A 1 117 ? -13.640 4.045 -2.169 1.00 87.69 117 ILE A N 1
ATOM 981 C CA . ILE A 1 117 ? -13.139 3.023 -1.234 1.00 87.69 117 ILE A CA 1
ATOM 982 C C . ILE A 1 117 ? -14.164 2.550 -0.195 1.00 87.69 117 ILE A C 1
ATOM 984 O O . ILE A 1 117 ? -13.917 1.541 0.459 1.00 87.69 117 ILE A O 1
ATOM 988 N N . ILE A 1 118 ? -15.312 3.224 -0.023 1.00 89.81 118 ILE A N 1
ATOM 989 C CA . ILE A 1 118 ? -16.278 2.927 1.062 1.00 89.81 118 ILE A CA 1
ATOM 990 C C . ILE A 1 118 ? -16.790 1.477 1.106 1.00 89.81 118 ILE A C 1
ATOM 992 O O . ILE A 1 118 ? -17.241 1.029 2.156 1.00 89.81 118 ILE A O 1
ATOM 996 N N . ASN A 1 119 ? -16.753 0.745 -0.011 1.00 92.12 119 ASN A N 1
ATOM 997 C CA . ASN A 1 119 ? -17.181 -0.657 -0.058 1.00 92.12 119 ASN A CA 1
ATOM 998 C C . ASN A 1 119 ? -16.073 -1.630 0.382 1.00 92.12 119 ASN A C 1
ATOM 1000 O O . ASN A 1 119 ? -16.363 -2.768 0.745 1.00 92.12 119 ASN A O 1
ATOM 1004 N N . ASP A 1 120 ? -14.820 -1.176 0.384 1.00 94.25 120 ASP A N 1
ATOM 1005 C CA . ASP A 1 120 ? -13.636 -2.001 0.627 1.00 94.25 120 ASP A CA 1
ATOM 1006 C C . ASP A 1 120 ? -13.039 -1.788 2.025 1.00 94.25 120 ASP A C 1
ATOM 1008 O O . ASP A 1 120 ? -12.112 -2.504 2.411 1.00 94.25 120 ASP A O 1
ATOM 10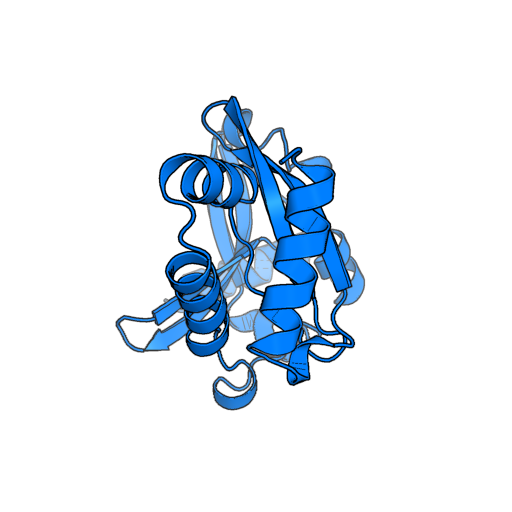12 N N . VAL A 1 121 ? -13.545 -0.819 2.795 1.00 96.31 121 VAL A N 1
ATOM 1013 C CA . VAL A 1 121 ? -12.986 -0.417 4.096 1.00 96.31 121 VAL A CA 1
ATOM 1014 C C . VAL A 1 121 ? -14.077 -0.280 5.167 1.00 96.31 121 VAL A C 1
ATOM 1016 O O . VAL A 1 121 ? -15.183 0.175 4.860 1.00 96.31 121 VAL A O 1
ATOM 1019 N N . PRO A 1 122 ? -13.792 -0.613 6.439 1.00 96.81 122 PRO A N 1
ATOM 1020 C CA . PRO A 1 122 ? -14.677 -0.294 7.545 1.00 96.81 122 PRO A CA 1
ATOM 1021 C C . PRO A 1 122 ? -14.65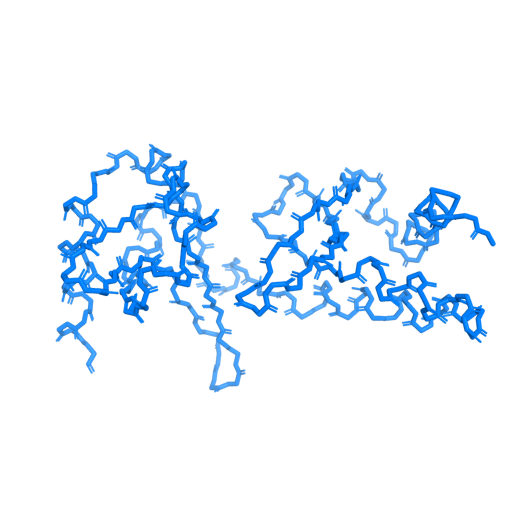9 1.213 7.822 1.00 96.81 122 PRO A C 1
ATOM 1023 O O . PRO A 1 122 ? -13.604 1.851 7.829 1.00 96.81 122 PRO A O 1
ATOM 1026 N N . TYR A 1 123 ? -15.832 1.783 8.099 1.00 96.94 123 TYR A N 1
ATOM 1027 C CA . TYR A 1 123 ? -15.965 3.189 8.474 1.00 96.94 123 TYR A CA 1
ATOM 1028 C C . TYR A 1 123 ? -17.100 3.430 9.473 1.00 96.94 123 TYR A C 1
ATOM 1030 O O . TYR A 1 123 ? -18.066 2.661 9.572 1.00 96.94 123 TYR A O 1
ATOM 1038 N N . VAL A 1 124 ? -16.985 4.536 10.203 1.00 96.38 124 VAL A N 1
ATOM 1039 C CA . VAL A 1 124 ? -18.081 5.141 10.973 1.00 96.38 124 VAL A CA 1
ATOM 1040 C C . VAL A 1 124 ? -18.570 6.389 10.249 1.00 96.38 124 VAL A C 1
ATOM 1042 O O . VAL A 1 124 ? -17.767 7.100 9.657 1.00 96.38 124 VAL A O 1
ATOM 1045 N N . GLU A 1 125 ? -19.871 6.661 10.261 1.00 95.44 125 GLU A N 1
ATOM 1046 C CA . GLU A 1 125 ? -20.463 7.799 9.548 1.00 95.44 125 GLU A CA 1
ATOM 1047 C C . GLU A 1 125 ? -21.112 8.777 10.527 1.00 95.44 125 GLU A C 1
ATOM 1049 O O . GLU A 1 125 ? -21.835 8.371 11.437 1.00 95.44 125 GLU A O 1
ATOM 1054 N N . GLN A 1 126 ? -20.872 10.072 10.315 1.00 95.12 126 GLN A N 1
ATOM 1055 C CA . GLN A 1 126 ? -21.509 11.153 11.054 1.00 95.12 126 GLN A CA 1
ATOM 1056 C C . GLN A 1 126 ? -21.772 12.344 10.123 1.00 95.12 126 GLN A C 1
ATOM 1058 O O . GLN A 1 126 ? -20.899 13.176 9.870 1.00 95.12 126 GLN A O 1
ATOM 1063 N N . GLY A 1 127 ? -23.007 12.438 9.625 1.00 94.62 127 GLY A N 1
ATOM 1064 C CA . GLY A 1 127 ? -23.404 13.477 8.675 1.00 94.62 127 GLY A CA 1
ATOM 1065 C C . GLY A 1 127 ? -22.639 13.350 7.357 1.00 94.62 127 GLY A C 1
ATOM 1066 O O . GLY A 1 127 ? -22.643 12.296 6.732 1.00 94.62 127 GLY A O 1
ATOM 1067 N N . GLU A 1 128 ? -21.970 14.423 6.941 1.00 94.81 128 GLU A N 1
ATOM 1068 C CA . GLU A 1 128 ? -21.173 14.454 5.705 1.00 94.81 128 GLU A CA 1
ATOM 1069 C C . GLU A 1 128 ? -19.757 13.884 5.878 1.00 94.81 128 GLU A C 1
ATOM 1071 O O . GLU A 1 128 ? -18.972 13.884 4.930 1.00 94.81 128 GLU A O 1
ATOM 1076 N N . PHE A 1 129 ? -19.413 13.402 7.074 1.00 95.75 129 PHE A N 1
ATOM 1077 C CA . PHE A 1 129 ? -18.086 12.888 7.390 1.00 95.75 129 PHE A CA 1
ATOM 1078 C C . PHE A 1 129 ? -18.104 11.391 7.674 1.00 95.75 129 PHE A C 1
ATOM 1080 O O . PHE A 1 129 ? -19.061 10.850 8.231 1.00 95.75 129 PHE A O 1
ATOM 1087 N N . ILE A 1 130 ? -16.995 10.737 7.339 1.00 95.88 130 ILE A N 1
ATOM 1088 C CA . ILE A 1 130 ? -16.700 9.368 7.739 1.00 95.88 130 ILE A CA 1
ATOM 1089 C C . ILE A 1 130 ? -15.382 9.303 8.514 1.00 95.88 130 ILE A C 1
ATOM 1091 O O . ILE A 1 130 ? -14.436 10.037 8.222 1.00 95.88 130 ILE A O 1
ATOM 1095 N N . GLY A 1 131 ? -15.322 8.415 9.502 1.00 96.38 131 GLY A N 1
ATOM 1096 C CA . GLY A 1 131 ? -14.102 8.003 10.183 1.00 96.38 131 GLY A CA 1
ATOM 1097 C C . GLY A 1 131 ? -13.575 6.717 9.561 1.00 96.38 131 GLY A C 1
ATOM 1098 O O . GLY A 1 131 ? -14.245 5.688 9.619 1.00 96.38 131 GLY A O 1
ATOM 1099 N N . LEU A 1 132 ? -12.389 6.792 8.962 1.00 96.62 132 LEU A N 1
ATOM 1100 C CA . LEU A 1 132 ? -11.661 5.659 8.395 1.00 96.62 132 LEU A CA 1
ATOM 1101 C C . LEU A 1 132 ? -10.603 5.173 9.379 1.00 96.62 132 LEU A C 1
ATOM 1103 O O . LEU A 1 132 ? -9.957 5.985 10.041 1.00 96.62 132 LEU A O 1
ATOM 1107 N N . PHE A 1 133 ? -10.377 3.867 9.427 1.00 97.50 133 PHE A N 1
ATOM 1108 C CA . PHE A 1 133 ? -9.353 3.279 10.283 1.00 97.50 133 PHE A CA 1
ATOM 1109 C C . PHE A 1 133 ? -8.041 3.095 9.528 1.00 97.50 133 PHE A C 1
ATOM 1111 O O . PHE A 1 133 ? -8.023 2.668 8.372 1.00 97.50 133 PHE A O 1
ATOM 1118 N N . LYS A 1 134 ? -6.932 3.406 10.192 1.00 96.44 134 LYS A N 1
ATOM 1119 C CA . LYS A 1 134 ? -5.581 3.253 9.655 1.00 96.44 134 LYS A CA 1
ATOM 1120 C C . LYS A 1 134 ? -4.651 2.648 10.700 1.00 96.44 134 LYS A C 1
ATOM 1122 O O . LYS A 1 134 ? -4.830 2.869 11.895 1.00 96.44 134 LYS A O 1
ATOM 1127 N N . ILE A 1 135 ? -3.645 1.924 10.233 1.00 95.44 135 ILE A N 1
ATOM 1128 C CA . ILE A 1 135 ? -2.493 1.512 11.036 1.00 95.44 135 ILE A CA 1
ATOM 1129 C C . ILE A 1 135 ? -1.413 2.564 10.807 1.00 95.44 135 ILE A C 1
ATOM 1131 O O . ILE A 1 135 ? -1.062 2.812 9.65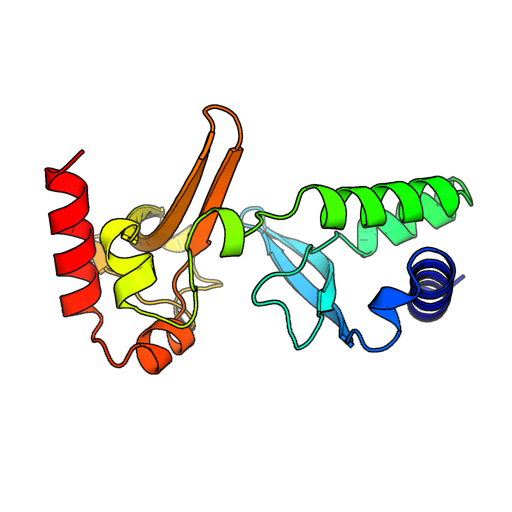4 1.00 95.44 135 ILE A O 1
ATOM 1135 N N . GLU A 1 136 ? -0.907 3.181 11.873 1.00 93.75 136 GLU A N 1
ATOM 1136 C CA . GLU A 1 136 ? 0.171 4.173 11.808 1.00 93.75 136 GLU A CA 1
ATOM 1137 C C . GLU A 1 136 ? 1.384 3.734 12.610 1.00 93.75 136 GLU A C 1
ATOM 1139 O O . GLU A 1 136 ? 1.291 3.476 13.808 1.00 93.75 136 GLU A O 1
ATOM 1144 N N . PHE A 1 137 ? 2.544 3.718 11.970 1.00 89.75 137 PHE A N 1
ATOM 1145 C CA . PHE A 1 137 ? 3.803 3.383 12.615 1.00 89.75 137 PHE A CA 1
ATOM 1146 C C . PHE A 1 137 ? 4.888 4.375 12.229 1.00 89.75 137 PHE A C 1
ATOM 1148 O O . PHE A 1 137 ? 4.913 4.918 11.127 1.00 89.75 137 PHE A O 1
ATOM 1155 N N . GLN A 1 138 ? 5.797 4.608 13.167 1.00 87.38 138 GLN A N 1
ATOM 1156 C CA . GLN A 1 138 ? 6.882 5.561 13.025 1.00 87.38 138 GLN A CA 1
ATOM 1157 C C . GLN A 1 138 ? 8.195 4.854 13.332 1.00 87.38 138 GLN A C 1
ATOM 1159 O O . GLN A 1 138 ? 8.314 4.180 14.353 1.00 87.38 138 GLN A O 1
ATOM 1164 N N . ARG A 1 139 ? 9.178 4.989 12.440 1.00 80.81 139 ARG A N 1
ATOM 1165 C CA . ARG A 1 139 ? 10.525 4.452 12.673 1.00 80.81 139 ARG A CA 1
ATOM 1166 C C . ARG A 1 139 ? 11.396 5.461 13.418 1.00 80.81 139 ARG A C 1
ATOM 1168 O O . ARG A 1 139 ? 12.159 5.084 14.300 1.00 80.81 139 ARG A O 1
ATOM 1175 N N . ASN A 1 140 ? 11.287 6.737 13.051 1.00 82.50 140 ASN A N 1
ATOM 1176 C CA . ASN A 1 140 ? 11.991 7.867 13.660 1.00 82.50 140 ASN A CA 1
ATOM 1177 C C . ASN A 1 140 ? 11.216 9.177 13.399 1.00 82.50 140 ASN A C 1
ATOM 1179 O O . ASN A 1 140 ? 10.176 9.165 12.742 1.00 82.50 140 ASN A O 1
ATOM 1183 N N . GLU A 1 141 ? 11.716 10.318 13.879 1.00 81.56 141 GLU A N 1
ATOM 1184 C CA . GLU A 1 141 ? 11.069 11.638 13.736 1.00 81.56 141 GLU A CA 1
ATOM 1185 C C . GLU A 1 141 ? 10.769 12.064 12.284 1.00 81.56 141 GLU A C 1
ATOM 1187 O O . GLU A 1 141 ? 9.914 12.919 12.061 1.00 81.56 141 GLU A O 1
ATOM 1192 N N . HIS A 1 142 ? 11.427 11.459 11.293 1.00 83.31 142 HIS A N 1
ATOM 1193 C CA . HIS A 1 142 ? 11.299 11.792 9.873 1.00 83.31 142 HIS A CA 1
ATOM 1194 C C . HIS A 1 142 ? 10.581 10.715 9.045 1.00 83.31 142 HIS A C 1
ATOM 1196 O O . HIS A 1 142 ? 10.160 10.989 7.922 1.00 83.31 142 HIS A O 1
ATOM 1202 N N . GLU A 1 143 ? 10.412 9.509 9.588 1.00 83.38 143 GLU A N 1
ATOM 1203 C CA . GLU A 1 143 ? 9.853 8.353 8.887 1.00 83.38 143 GLU A CA 1
ATOM 1204 C C . GLU A 1 143 ? 8.573 7.861 9.566 1.00 83.38 143 GLU A C 1
ATOM 1206 O O . GLU A 1 143 ? 8.613 7.123 10.556 1.00 83.38 143 GLU A O 1
ATOM 1211 N N . SER A 1 144 ? 7.435 8.259 8.994 1.00 87.94 144 SER A N 1
ATOM 1212 C CA . SER A 1 144 ? 6.091 7.825 9.377 1.00 87.94 144 SER A CA 1
ATOM 1213 C C . SER A 1 144 ? 5.410 7.120 8.210 1.00 87.94 144 SER A C 1
ATOM 1215 O O . SER A 1 144 ? 5.518 7.537 7.055 1.00 87.94 144 SER A O 1
ATOM 1217 N N . TYR A 1 145 ? 4.690 6.054 8.531 1.00 90.06 145 TYR A N 1
ATOM 1218 C CA . TYR A 1 145 ? 4.006 5.195 7.585 1.00 90.06 145 TYR A CA 1
ATOM 1219 C C . TYR A 1 145 ? 2.572 4.983 8.053 1.00 90.06 145 TYR A C 1
ATOM 1221 O O . TYR A 1 145 ? 2.303 4.819 9.246 1.00 90.06 145 TYR A O 1
ATOM 1229 N N . ALA A 1 146 ? 1.647 4.960 7.100 1.00 92.12 146 ALA A N 1
ATOM 1230 C CA . ALA A 1 146 ? 0.248 4.702 7.375 1.00 92.12 146 ALA A CA 1
ATOM 1231 C C . ALA A 1 146 ? -0.373 3.857 6.267 1.00 92.12 146 ALA A C 1
ATOM 1233 O O . ALA A 1 146 ? -0.062 4.035 5.088 1.00 92.12 146 ALA A O 1
ATOM 1234 N N . THR A 1 147 ? -1.296 2.979 6.640 1.00 91.50 147 THR A N 1
ATOM 1235 C CA . THR A 1 147 ? -2.141 2.257 5.685 1.00 91.50 147 THR A CA 1
ATOM 1236 C C . THR A 1 147 ? -3.576 2.198 6.184 1.00 91.50 147 THR A C 1
ATOM 1238 O O . THR A 1 147 ? -3.806 2.083 7.386 1.00 91.50 147 THR A O 1
ATOM 1241 N N . ILE A 1 148 ? -4.543 2.293 5.271 1.00 93.88 148 ILE A N 1
ATOM 1242 C CA . ILE A 1 148 ? -5.963 2.135 5.599 1.00 93.88 148 ILE A CA 1
ATOM 1243 C C . ILE A 1 148 ? -6.239 0.650 5.843 1.00 93.88 148 ILE A C 1
ATOM 1245 O O . ILE A 1 148 ? -5.773 -0.209 5.094 1.00 93.88 148 ILE A O 1
ATOM 1249 N N . ILE A 1 149 ? -7.002 0.350 6.890 1.00 96.19 149 ILE A N 1
ATOM 1250 C CA . ILE A 1 149 ? -7.464 -1.010 7.168 1.00 96.19 149 ILE A CA 1
ATOM 1251 C C . ILE A 1 149 ? -8.586 -1.328 6.182 1.00 96.19 149 ILE A C 1
ATOM 1253 O O . ILE A 1 149 ? -9.534 -0.559 6.059 1.00 96.19 149 ILE A O 1
ATOM 1257 N N . SER A 1 150 ? -8.473 -2.443 5.464 1.00 95.50 150 SER A N 1
ATOM 1258 C CA . SER A 1 150 ? -9.515 -2.916 4.544 1.00 95.50 150 SER A CA 1
ATOM 1259 C C . SER A 1 150 ? -10.474 -3.890 5.231 1.00 95.50 150 SER A C 1
ATOM 1261 O O . SER A 1 150 ? -10.140 -4.469 6.265 1.00 95.50 150 SER A O 1
ATOM 1263 N N . ASN A 1 151 ? -11.639 -4.136 4.631 1.00 96.44 151 ASN A N 1
ATOM 1264 C CA . ASN A 1 151 ? -12.569 -5.179 5.073 1.00 96.44 151 ASN A CA 1
ATOM 1265 C C . ASN A 1 151 ? -11.902 -6.567 5.062 1.00 96.44 151 ASN A C 1
ATOM 1267 O O . ASN A 1 151 ? -12.099 -7.341 5.991 1.00 96.44 151 ASN A O 1
ATOM 1271 N N . ALA A 1 152 ? -11.045 -6.848 4.075 1.00 94.25 152 ALA A N 1
ATOM 1272 C CA . ALA A 1 152 ? -10.281 -8.097 4.015 1.00 94.25 152 ALA A CA 1
ATOM 1273 C C . ALA A 1 152 ? -9.255 -8.214 5.157 1.00 94.25 152 ALA A C 1
ATOM 1275 O O . ALA A 1 152 ? -9.045 -9.294 5.700 1.00 94.25 152 ALA A O 1
ATOM 1276 N N . THR A 1 153 ? -8.625 -7.102 5.546 1.00 94.12 153 THR A N 1
ATOM 1277 C CA . THR A 1 153 ? -7.716 -7.055 6.703 1.00 94.12 153 THR A CA 1
ATOM 1278 C C . THR A 1 153 ? -8.474 -7.315 8.004 1.00 94.12 153 THR A C 1
ATOM 1280 O O . THR A 1 153 ? -8.025 -8.106 8.825 1.00 94.12 153 THR A O 1
ATOM 1283 N N . LEU A 1 154 ? -9.639 -6.682 8.167 1.00 95.44 154 LEU A N 1
ATOM 1284 C CA . LEU A 1 154 ? -10.519 -6.878 9.318 1.00 95.44 154 LEU A CA 1
ATOM 1285 C C . LEU A 1 154 ? -10.955 -8.350 9.450 1.00 95.44 154 LEU A C 1
ATOM 1287 O O . LEU A 1 154 ? -10.855 -8.929 10.529 1.00 95.44 154 LEU A O 1
ATOM 1291 N N . GLU A 1 155 ? -11.372 -8.962 8.337 1.00 95.56 155 GLU A N 1
ATOM 1292 C CA . GLU A 1 155 ? -11.740 -10.379 8.270 1.00 95.56 155 GLU A CA 1
ATOM 1293 C C . GLU A 1 155 ? -10.557 -11.294 8.615 1.00 95.56 155 GLU A C 1
ATOM 1295 O O . GLU A 1 155 ? -10.714 -12.222 9.406 1.00 95.56 155 GLU A O 1
ATOM 1300 N N . ALA A 1 156 ? -9.361 -11.006 8.092 1.00 94.69 156 ALA A N 1
ATOM 1301 C CA . ALA A 1 156 ? -8.152 -11.774 8.391 1.00 94.69 156 ALA A CA 1
ATOM 1302 C C . ALA A 1 156 ? -7.762 -11.724 9.878 1.00 94.69 156 ALA A C 1
ATOM 1304 O O . ALA A 1 156 ? -7.263 -12.712 10.413 1.00 94.69 156 ALA A O 1
ATOM 1305 N N . TYR A 1 157 ? -8.007 -10.598 10.551 1.00 96.0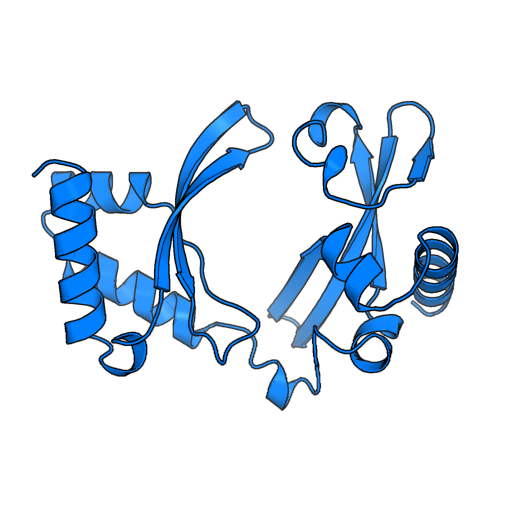0 157 TYR A N 1
ATOM 1306 C CA . TYR A 1 157 ? -7.800 -10.460 11.995 1.00 96.00 157 TYR A CA 1
ATOM 1307 C C . TYR A 1 157 ? -8.890 -11.134 12.834 1.00 96.00 157 TYR A C 1
ATOM 1309 O O . TYR A 1 157 ? -8.689 -11.343 14.027 1.00 96.00 157 TYR A O 1
ATOM 1317 N N . GLY A 1 158 ? -10.034 -11.479 12.237 1.00 96.69 158 GLY A N 1
ATOM 1318 C CA . GLY A 1 158 ? -11.149 -12.099 12.950 1.00 96.69 158 GLY A CA 1
ATOM 1319 C C . GLY A 1 158 ? -11.839 -11.166 13.947 1.00 96.69 158 GLY A C 1
ATOM 1320 O O . GLY A 1 158 ? -12.436 -11.652 14.905 1.00 96.69 158 GLY A O 1
ATOM 1321 N N . ILE A 1 159 ? -11.759 -9.849 13.730 1.00 97.00 159 ILE A N 1
ATOM 1322 C CA . ILE A 1 159 ? -12.393 -8.834 14.581 1.00 97.00 159 ILE A CA 1
ATOM 1323 C C . ILE A 1 159 ? -13.548 -8.142 13.857 1.00 97.00 159 ILE A C 1
ATOM 1325 O O . ILE A 1 159 ? -13.664 -8.150 12.632 1.00 97.00 159 ILE A O 1
ATOM 1329 N N . THR A 1 160 ? -14.417 -7.506 14.625 1.00 96.94 160 THR A N 1
ATOM 1330 C CA . THR A 1 160 ? -15.536 -6.709 14.134 1.00 96.94 160 THR A CA 1
ATOM 1331 C C . THR A 1 160 ? -15.150 -5.241 13.967 1.00 96.94 160 THR A C 1
ATOM 1333 O O . THR A 1 160 ? -14.167 -4.744 14.519 1.00 96.94 160 THR A O 1
ATOM 1336 N N . LYS A 1 161 ? -15.972 -4.497 13.220 1.00 96.81 161 LYS A N 1
ATOM 1337 C CA . LYS A 1 161 ? -15.824 -3.041 13.096 1.00 96.81 161 LYS A CA 1
ATOM 1338 C C . LYS A 1 161 ? -15.956 -2.324 14.447 1.00 96.81 161 LYS A C 1
ATOM 1340 O O . LYS A 1 161 ? -15.294 -1.312 14.650 1.00 96.81 161 LYS A O 1
ATOM 1345 N N . ASP A 1 162 ? -16.808 -2.822 15.339 1.00 97.06 162 ASP A N 1
ATOM 1346 C CA . ASP A 1 162 ? -17.035 -2.196 16.644 1.00 97.06 162 ASP A CA 1
ATOM 1347 C C . ASP A 1 162 ? -15.814 -2.391 17.556 1.00 97.06 162 ASP A C 1
ATOM 1349 O O . ASP A 1 162 ? -15.337 -1.421 18.138 1.00 97.06 162 ASP A O 1
ATOM 1353 N N . GLU A 1 163 ? -15.212 -3.587 17.565 1.00 97.62 163 GLU A N 1
ATOM 1354 C CA . GLU A 1 163 ? -13.929 -3.833 18.246 1.00 97.62 163 GLU A CA 1
ATOM 1355 C C . GLU A 1 163 ? -12.805 -2.955 17.681 1.00 97.62 163 GLU A C 1
ATOM 1357 O O . GLU A 1 163 ? -12.010 -2.392 18.435 1.00 97.62 163 GLU A O 1
ATOM 1362 N N . LEU A 1 164 ? -12.765 -2.781 16.355 1.00 97.44 164 LEU A N 1
ATOM 1363 C CA . LEU A 1 164 ? -11.811 -1.885 15.705 1.00 97.44 164 LEU A CA 1
ATOM 1364 C C . LEU A 1 164 ? -12.008 -0.420 16.135 1.00 97.44 164 LEU A C 1
ATOM 1366 O O . LEU A 1 164 ? -11.035 0.304 16.363 1.00 97.44 164 LEU A O 1
ATOM 1370 N N . TYR A 1 165 ? -13.262 0.019 16.249 1.00 97.44 165 TYR A N 1
ATOM 1371 C CA . TYR A 1 165 ? -13.610 1.362 16.703 1.00 97.44 165 TYR A CA 1
ATOM 1372 C C . TYR A 1 165 ? -13.219 1.595 18.163 1.00 97.44 165 TYR A C 1
ATOM 1374 O O . TYR A 1 165 ? -12.602 2.618 18.469 1.00 97.44 165 TYR A O 1
ATOM 1382 N N . ASP A 1 166 ? -13.511 0.643 19.045 1.00 97.38 166 ASP A N 1
ATOM 1383 C CA . ASP A 1 166 ? -13.143 0.724 20.457 1.00 97.38 166 ASP A CA 1
ATOM 1384 C C . ASP A 1 166 ? -11.620 0.750 20.639 1.00 97.38 166 ASP A C 1
ATOM 1386 O O . ASP A 1 166 ? -11.109 1.603 21.368 1.00 97.38 166 ASP A O 1
ATOM 1390 N N . GLN A 1 167 ? -10.881 -0.083 19.897 1.00 98.00 167 GLN A N 1
ATOM 1391 C CA . GLN A 1 167 ? -9.416 -0.071 19.909 1.00 98.00 167 GLN A CA 1
ATOM 1392 C C . GLN A 1 167 ? -8.846 1.280 19.448 1.00 98.00 167 GLN A C 1
ATOM 1394 O O . GLN A 1 167 ? -7.938 1.821 20.081 1.00 98.00 167 GLN A O 1
ATOM 1399 N N . ALA A 1 168 ? -9.393 1.867 18.376 1.00 97.00 168 ALA A N 1
ATOM 1400 C CA . ALA A 1 168 ? -8.965 3.181 17.895 1.00 97.00 168 ALA A CA 1
ATOM 1401 C C . ALA A 1 168 ? -9.188 4.287 18.944 1.00 97.00 168 ALA A C 1
ATOM 1403 O O . ALA A 1 168 ? -8.329 5.154 19.116 1.00 97.00 168 ALA A O 1
ATOM 1404 N N . LYS A 1 169 ? -10.314 4.251 19.668 1.00 96.00 169 LYS A N 1
ATOM 1405 C CA . LYS A 1 169 ? -10.610 5.206 20.750 1.00 96.00 169 LYS A CA 1
ATOM 1406 C C . LYS A 1 169 ? -9.709 5.020 21.958 1.00 96.00 169 LYS A C 1
ATOM 1408 O O . LYS A 1 169 ? -9.292 6.008 22.557 1.00 96.00 169 LYS A O 1
ATOM 1413 N N . GLU A 1 170 ? -9.422 3.776 22.327 1.00 96.94 170 GLU A N 1
ATOM 1414 C CA . GLU A 1 170 ? -8.498 3.476 23.418 1.00 96.94 170 GLU A CA 1
ATOM 1415 C C . GLU A 1 170 ? -7.106 4.049 23.116 1.00 96.94 170 GLU A C 1
ATOM 1417 O O . GLU A 1 170 ? -6.494 4.688 23.972 1.00 96.94 170 GLU A O 1
ATOM 1422 N N . ASN A 1 171 ? -6.633 3.898 21.877 1.00 96.25 171 ASN A N 1
ATOM 1423 C CA . ASN A 1 171 ? -5.344 4.440 21.449 1.00 96.25 171 ASN A CA 1
ATOM 1424 C C . ASN A 1 171 ? -5.329 5.973 21.409 1.00 96.25 171 ASN A C 1
ATOM 1426 O O . ASN A 1 171 ? -4.311 6.578 21.734 1.00 96.25 171 ASN A O 1
ATOM 1430 N N . GLU A 1 172 ? -6.440 6.615 21.037 1.00 92.69 172 GLU A N 1
ATOM 1431 C CA . GLU A 1 172 ? -6.561 8.078 21.055 1.00 92.69 172 GLU A CA 1
ATOM 1432 C C . GLU A 1 172 ? -6.439 8.651 22.476 1.00 92.69 172 GLU A C 1
ATOM 1434 O O . GLU A 1 172 ? -5.815 9.690 22.658 1.00 92.69 172 GLU A O 1
ATOM 1439 N N . GLN A 1 173 ? -6.953 7.953 23.493 1.00 88.94 173 GLN A N 1
ATOM 1440 C CA . GLN A 1 173 ? -6.860 8.377 24.899 1.00 88.94 173 GLN A CA 1
ATOM 1441 C C . GLN A 1 173 ? -5.455 8.228 25.504 1.00 88.94 173 GLN A C 1
ATOM 1443 O O . GLN A 1 173 ? -5.171 8.826 26.542 1.00 88.94 173 GLN A O 1
ATOM 1448 N N . LYS A 1 174 ? -4.596 7.404 24.894 1.00 83.56 174 LYS A N 1
ATOM 1449 C CA . LYS A 1 174 ? -3.219 7.149 25.346 1.00 83.56 174 LYS A CA 1
ATOM 1450 C C . LYS A 1 174 ? -2.199 8.149 24.781 1.00 83.56 174 LYS A C 1
ATOM 1452 O O . LYS A 1 174 ? -1.056 8.136 25.238 1.00 83.56 174 LYS A O 1
ATOM 1457 N N . LYS A 1 175 ? -2.579 8.953 23.781 1.00 68.00 175 LYS A N 1
ATOM 1458 C CA . LYS A 1 175 ? -1.729 9.977 23.150 1.00 68.00 175 LYS A CA 1
ATOM 1459 C C . LYS A 1 175 ? -1.769 11.293 23.920 1.00 68.00 175 LYS A C 1
ATOM 1461 O O . LYS A 1 175 ? -0.699 11.936 23.984 1.00 68.00 175 LYS A O 1
#

pLDDT: mean 92.81, std 6.26, range [63.62, 98.44]

Sequence (175 aa):
MDKREFFEFLRDEIIEAMPELENAQFFTREVKKDNNRVYHALNIKRPELSISPSYNFDSLYNEYERTGDMYTIISLIKSGFEHMPNLREMNINLNDYDSIRDNITMVVRSKDRCMDIINDVPYVEQGEFIGLFKIEFQRNEHESYATIISNATLEAYGITKDELYDQAKENEQKK

Secondary structure (DSSP, 8-state):
--HHHHHHHHHHHHHHH-GGGTTSEEEEEEEEETTTEEEEEEEEE-TT-S---EEEHHHHHHHHHHH--HHHHHHHHHHHHHTS--TTTTT--TT-HHHHGGGEEEEEEEGGGGTTTTTTS-EEEETTEEEEEEEEEEEETTEEEEEEPPHHHHHHHT--HHHHHHHHHHHHHT-